Protein AF-A0A2V8Q9Z8-F1 (afdb_monomer)

Solvent-accessible surface area (backbone atoms only — not comparable to full-atom values): 5816 Å² total; per-residue (Å²): 141,83,81,91,76,87,79,74,73,60,59,62,56,49,51,51,53,50,48,50,51,52,50,53,52,52,53,71,74,56,66,76,80,78,70,70,83,70,77,79,72,77,85,55,93,88,58,81,77,80,77,53,74,46,69,45,98,86,69,48,78,49,44,56,69,79,43,64,95,74,60,93,84,86,88,83,90,76,93,74,84,134

Radius of gyration: 31.47 Å; Cα contacts (8 Å, |Δi|>4): 20; chains: 1; bounding box: 70×30×82 Å

Sequence (82 aa):
MLSLLPKVIKGERMARILCLILLVFAVLNNAPDLQAQTSTKPLAVGEVAPDFTLVEQNGKKVSLSDSKGKSPVVLVFYRGYW

Nearest PDB structures (foldseek):
  4gcv-assembly3_E  TM=2.851E-01  e=2.336E+00  Pseudomonas aeruginosa PAO1
  4gcv-assembly1_A  TM=2.773E-01  e=4.911E+00  Pseudomonas aeruginosa PAO1
  6zjy-assembly1_5  TM=2.831E-01  e=4.291E+00  Thermus thermophilus
  8ic5-assembly1_AI  TM=3.073E-01  e=7.366E+00  Mus musculus

Secondary structure (DSSP, 8-state):
-------SHHHHHHHHHHHHHHHHHHHHH-----------PPPPTTSPPPP-EEE-TTS-EEEGGGGTTTS-----------

Mean predicted aligned error: 15.6 Å

Foldseek 3Di:
DDDDDPPPPPVVVVVVVVVVVVVVVVCVVPDPPPPDPPPCDDDDPPDDDDKDWDQDPVRDIDIPVVCPPPDDDDDDDDPDDD

Structure (mmCIF, N/CA/C/O backbone):
data_AF-A0A2V8Q9Z8-F1
#
_entry.id   AF-A0A2V8Q9Z8-F1
#
loop_
_atom_site.group_PDB
_atom_site.id
_atom_site.type_symbol
_atom_site.label_atom_id
_atom_site.label_alt_id
_atom_site.label_comp_id
_atom_site.label_asym_id
_atom_site.label_entity_id
_atom_site.label_seq_id
_atom_site.pdbx_PDB_ins_code
_atom_site.Cartn_x
_atom_site.Cartn_y
_atom_site.Cartn_z
_atom_site.occupancy
_atom_site.B_iso_or_equiv
_atom_site.auth_seq_id
_atom_site.auth_comp_id
_atom_site.auth_asym_id
_atom_site.auth_atom_id
_atom_site.pdbx_PDB_model_num
ATOM 1 N N . MET A 1 1 ? 57.277 -8.252 -67.111 1.00 47.88 1 MET A N 1
ATOM 2 C CA . MET A 1 1 ? 57.372 -7.056 -66.242 1.00 47.88 1 MET A CA 1
ATOM 3 C C . MET A 1 1 ? 56.197 -6.169 -66.647 1.00 47.88 1 MET A C 1
ATOM 5 O O . MET A 1 1 ? 56.236 -5.644 -67.740 1.00 47.88 1 MET A O 1
ATOM 9 N N . LEU A 1 2 ? 55.030 -6.179 -66.001 1.00 39.28 2 LEU A N 1
ATOM 10 C CA . LEU A 1 2 ? 54.766 -5.771 -64.622 1.00 39.28 2 LEU A CA 1
ATOM 11 C C . LEU A 1 2 ? 53.417 -6.353 -64.130 1.00 39.28 2 LEU A C 1
ATOM 13 O O . LEU A 1 2 ? 52.540 -6.694 -64.916 1.00 39.28 2 LEU A O 1
ATOM 17 N N . SER A 1 3 ? 53.319 -6.493 -62.816 1.00 44.59 3 SER A N 1
ATOM 18 C CA . SER A 1 3 ? 52.399 -7.282 -61.993 1.00 44.59 3 SER A CA 1
ATOM 19 C C . SER A 1 3 ? 50.910 -6.906 -61.987 1.00 44.59 3 SER A C 1
ATOM 21 O O . SER A 1 3 ? 50.539 -5.741 -61.865 1.00 44.59 3 SER A O 1
ATOM 23 N N . LEU A 1 4 ? 50.098 -7.966 -61.934 1.00 53.53 4 LEU A N 1
ATOM 24 C CA . LEU A 1 4 ? 48.783 -8.103 -61.298 1.00 53.53 4 LEU A CA 1
ATOM 25 C C . LEU A 1 4 ? 48.541 -7.150 -60.107 1.00 53.53 4 LEU A C 1
ATOM 27 O O . LEU A 1 4 ? 49.287 -7.173 -59.130 1.00 53.53 4 LEU A O 1
ATOM 31 N N . LEU A 1 5 ? 47.421 -6.422 -60.123 1.00 43.44 5 LEU A N 1
ATOM 32 C CA . LEU A 1 5 ? 46.822 -5.826 -58.923 1.00 43.44 5 LEU A CA 1
ATOM 33 C C . LEU A 1 5 ? 45.306 -6.095 -58.891 1.00 43.44 5 LEU A C 1
ATOM 35 O O . LEU A 1 5 ? 44.544 -5.366 -59.524 1.00 43.44 5 LEU A O 1
ATOM 39 N N . PRO A 1 6 ? 44.822 -7.085 -58.117 1.00 49.00 6 PRO A N 1
ATO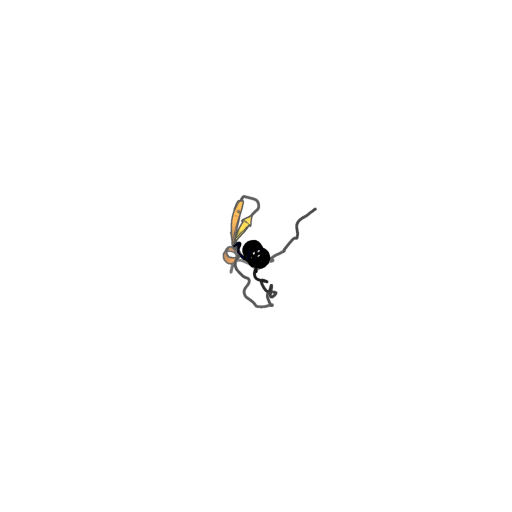M 40 C CA . PRO A 1 6 ? 43.409 -7.192 -57.784 1.00 49.00 6 PRO A CA 1
ATOM 41 C C . PRO A 1 6 ? 43.110 -6.264 -56.599 1.00 49.00 6 PRO A C 1
ATOM 43 O O . PRO A 1 6 ? 43.251 -6.643 -55.437 1.00 49.00 6 PRO A O 1
ATOM 46 N N . LYS A 1 7 ? 42.696 -5.019 -56.865 1.00 57.16 7 LYS A N 1
ATOM 47 C CA . LYS A 1 7 ? 42.325 -4.057 -55.804 1.00 57.16 7 LYS A CA 1
ATOM 48 C C . LYS A 1 7 ? 40.836 -4.079 -55.421 1.00 57.16 7 LYS A C 1
ATOM 50 O O . LYS A 1 7 ? 40.406 -3.266 -54.613 1.00 57.16 7 LYS A O 1
ATOM 55 N N . VAL A 1 8 ? 40.064 -5.044 -55.929 1.00 54.09 8 VAL A N 1
ATOM 56 C CA . VAL A 1 8 ? 38.596 -5.123 -55.746 1.00 54.09 8 VAL A CA 1
ATOM 57 C C . VAL A 1 8 ? 38.161 -6.095 -54.630 1.00 54.09 8 VAL A C 1
ATOM 59 O O . VAL A 1 8 ? 37.003 -6.124 -54.248 1.00 54.09 8 VAL A O 1
ATOM 62 N N . ILE A 1 9 ? 39.076 -6.849 -54.009 1.00 54.50 9 ILE A N 1
ATOM 63 C CA . ILE A 1 9 ? 38.708 -7.888 -53.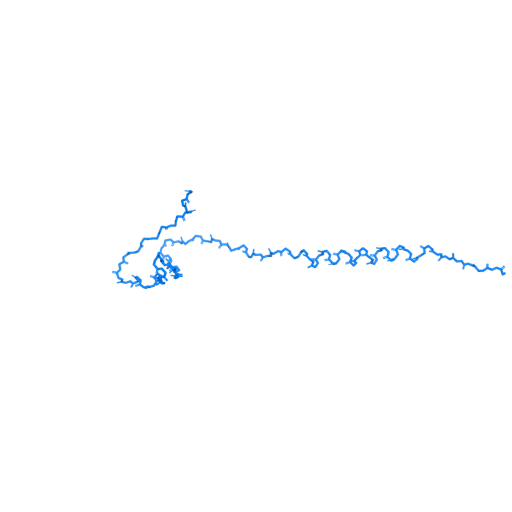015 1.00 54.50 9 ILE A CA 1
ATOM 64 C C . ILE A 1 9 ? 38.626 -7.333 -51.572 1.00 54.50 9 ILE A C 1
ATOM 66 O O . ILE A 1 9 ? 38.013 -7.938 -50.690 1.00 54.50 9 ILE A O 1
ATOM 70 N N . LYS A 1 10 ? 39.228 -6.162 -51.297 1.00 58.72 10 LYS A N 1
ATOM 71 C CA . LYS A 1 10 ? 39.344 -5.611 -49.931 1.00 58.72 10 LYS A CA 1
ATOM 72 C C . LYS A 1 10 ? 38.171 -4.702 -49.529 1.00 58.72 10 LYS A C 1
ATOM 74 O O . LYS A 1 10 ? 37.817 -4.689 -48.359 1.00 58.72 10 LYS A O 1
ATOM 79 N N . GLY A 1 11 ? 37.533 -3.999 -50.470 1.00 60.19 11 GLY A N 1
ATOM 80 C CA . GLY A 1 11 ? 36.472 -3.019 -50.179 1.00 60.19 11 GLY A CA 1
ATOM 81 C C . GLY A 1 11 ? 35.168 -3.631 -49.653 1.00 60.19 11 GLY A C 1
ATOM 82 O O . GLY A 1 11 ? 34.628 -3.160 -48.657 1.00 60.19 11 GLY A O 1
ATOM 83 N N . GLU A 1 12 ? 34.704 -4.733 -50.249 1.00 70.38 12 GLU A N 1
ATOM 84 C CA . GLU A 1 12 ? 33.441 -5.373 -49.844 1.00 70.38 12 GLU A CA 1
ATOM 85 C C . GLU A 1 12 ? 33.522 -6.038 -48.468 1.00 70.38 12 GLU A C 1
ATOM 87 O O . GLU A 1 12 ? 32.578 -5.987 -47.680 1.00 70.38 12 GLU A O 1
ATOM 92 N N . ARG A 1 13 ? 34.674 -6.640 -48.147 1.00 72.88 13 ARG A N 1
ATOM 93 C CA . ARG A 1 13 ? 34.919 -7.249 -46.832 1.00 72.88 13 ARG A CA 1
ATOM 94 C C . ARG A 1 13 ? 34.920 -6.191 -45.733 1.00 72.88 13 ARG A C 1
ATOM 96 O O . ARG A 1 13 ? 34.330 -6.410 -44.683 1.00 72.88 13 ARG A O 1
ATOM 103 N N . MET A 1 14 ? 35.520 -5.033 -46.002 1.00 71.94 14 MET A N 1
ATOM 104 C CA . MET A 1 14 ? 35.561 -3.914 -45.059 1.00 71.94 14 MET A CA 1
ATOM 105 C C . MET A 1 14 ? 34.182 -3.271 -44.887 1.00 71.94 14 MET A C 1
ATOM 107 O O . MET A 1 14 ? 33.805 -2.967 -43.762 1.00 71.94 14 MET A O 1
ATOM 111 N N . ALA A 1 15 ? 33.392 -3.153 -45.959 1.00 78.19 15 ALA A N 1
ATOM 112 C CA . ALA A 1 15 ? 32.011 -2.678 -45.879 1.00 78.19 15 ALA A CA 1
ATOM 113 C C . ALA A 1 15 ? 31.118 -3.614 -45.045 1.00 78.19 15 ALA A C 1
ATOM 115 O O . ALA A 1 15 ? 30.315 -3.143 -44.244 1.00 78.19 15 ALA A O 1
ATOM 116 N N . ARG A 1 16 ? 31.296 -4.9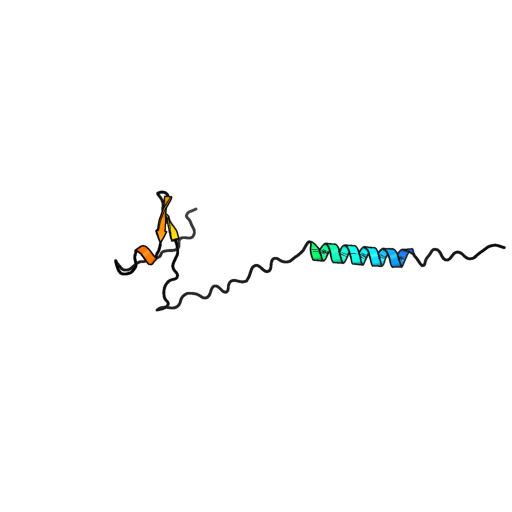37 -45.170 1.00 80.94 16 ARG A N 1
ATOM 117 C CA . ARG A 1 16 ? 30.577 -5.934 -44.357 1.00 80.94 16 ARG A CA 1
ATOM 118 C C . ARG A 1 16 ? 30.996 -5.896 -42.892 1.00 80.94 16 ARG A C 1
ATOM 120 O O . ARG A 1 16 ? 30.131 -5.919 -42.028 1.00 80.94 16 ARG A O 1
ATOM 127 N N . ILE A 1 17 ? 32.296 -5.796 -42.610 1.00 88.31 17 ILE A N 1
ATOM 128 C CA . ILE A 1 17 ? 32.807 -5.672 -41.236 1.00 88.31 17 ILE A CA 1
ATOM 129 C C . ILE A 1 17 ? 32.293 -4.377 -40.598 1.00 88.31 17 ILE A C 1
ATOM 131 O O . ILE A 1 17 ? 31.815 -4.405 -39.470 1.00 88.31 17 ILE A O 1
ATOM 135 N N . LEU A 1 18 ? 32.310 -3.264 -41.335 1.00 88.81 18 LEU A N 1
ATOM 136 C CA . LEU A 1 18 ? 31.771 -1.988 -40.872 1.00 88.81 18 LEU A CA 1
ATOM 137 C C . LEU A 1 18 ? 30.259 -2.068 -40.623 1.00 88.81 18 LEU A C 1
ATOM 139 O O . LEU A 1 18 ? 29.798 -1.616 -39.582 1.00 88.81 18 LEU A O 1
ATOM 143 N N . CYS A 1 19 ? 29.494 -2.696 -41.523 1.00 86.81 19 CYS A N 1
ATOM 144 C CA . CYS A 1 19 ? 28.064 -2.930 -41.312 1.00 86.81 19 CYS A CA 1
ATOM 145 C C . CYS A 1 19 ? 27.800 -3.797 -40.080 1.00 86.81 19 CYS A C 1
ATOM 147 O O . CYS A 1 19 ? 26.907 -3.478 -39.307 1.00 86.81 19 CYS A O 1
ATOM 149 N N . LEU A 1 20 ? 28.577 -4.861 -39.859 1.00 90.50 20 LEU A N 1
ATOM 150 C CA . LEU A 1 20 ? 28.431 -5.710 -38.675 1.00 90.50 20 LEU A CA 1
ATOM 151 C C . LEU A 1 20 ? 28.751 -4.941 -37.388 1.00 90.50 20 LEU A C 1
ATOM 153 O O . LEU A 1 20 ? 28.010 -5.059 -36.420 1.00 90.50 20 LEU A O 1
ATOM 157 N N . ILE A 1 21 ? 29.794 -4.107 -37.387 1.00 91.44 21 ILE A N 1
ATOM 158 C CA . ILE A 1 21 ? 30.136 -3.251 -36.242 1.00 91.44 21 ILE A CA 1
ATOM 159 C C . ILE A 1 21 ? 29.018 -2.238 -35.969 1.00 91.44 21 ILE A C 1
ATOM 161 O O . ILE A 1 21 ? 28.615 -2.074 -34.820 1.00 91.44 21 ILE A O 1
ATOM 165 N N . LEU A 1 22 ? 28.479 -1.596 -37.009 1.00 89.00 22 LEU A N 1
ATOM 166 C CA . LEU A 1 22 ? 27.373 -0.644 -36.878 1.00 89.00 22 LEU A CA 1
ATOM 167 C C . LEU A 1 22 ? 26.083 -1.318 -36.399 1.00 89.00 22 LEU A C 1
ATOM 169 O O . LEU A 1 22 ? 25.388 -0.759 -35.555 1.00 89.00 22 LEU A O 1
ATOM 173 N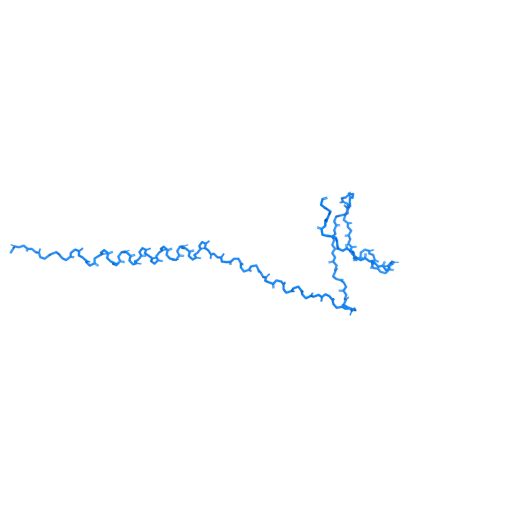 N . LEU A 1 23 ? 25.784 -2.527 -36.879 1.00 87.12 23 LEU A N 1
ATOM 174 C CA . LEU A 1 23 ? 24.632 -3.306 -36.424 1.00 87.12 23 LEU A CA 1
ATOM 175 C C . LEU A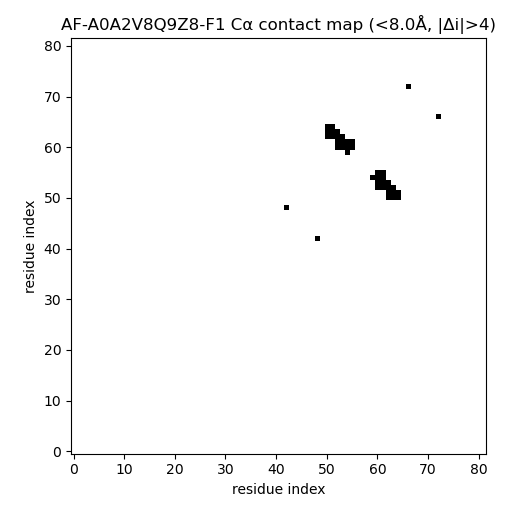 1 23 ? 24.778 -3.713 -34.955 1.00 87.12 23 LEU A C 1
ATOM 177 O O . LEU A 1 23 ? 23.841 -3.537 -34.183 1.00 87.12 23 LEU A O 1
ATOM 181 N N . VAL A 1 24 ? 25.953 -4.190 -34.540 1.00 89.19 24 VAL A N 1
ATOM 182 C CA . VAL A 1 24 ? 26.223 -4.532 -33.134 1.00 89.19 24 VAL A CA 1
ATOM 183 C C . VAL A 1 24 ? 26.122 -3.290 -32.246 1.00 89.19 24 VAL A C 1
ATOM 185 O O . VAL A 1 24 ? 25.473 -3.335 -31.205 1.00 89.19 24 VAL A O 1
ATOM 188 N N . PHE A 1 25 ? 26.694 -2.160 -32.668 1.00 87.12 25 PHE A N 1
ATOM 189 C CA . PHE A 1 25 ? 26.608 -0.900 -31.928 1.00 87.12 25 PHE A CA 1
ATOM 190 C C . PHE A 1 25 ? 25.161 -0.401 -31.803 1.00 87.12 25 PHE A C 1
ATOM 192 O O . PHE A 1 25 ? 24.751 0.044 -30.733 1.00 87.12 25 PHE A O 1
ATOM 199 N N . ALA A 1 26 ? 24.356 -0.514 -32.862 1.00 84.50 26 ALA A N 1
ATOM 200 C CA . ALA A 1 26 ? 22.939 -0.165 -32.817 1.00 84.50 26 ALA A CA 1
ATOM 201 C C . ALA A 1 26 ? 22.156 -1.041 -31.823 1.00 84.50 26 ALA A C 1
ATOM 203 O O . ALA A 1 26 ? 21.346 -0.509 -31.065 1.00 84.50 26 ALA A O 1
ATOM 204 N N . VAL A 1 27 ? 22.426 -2.350 -31.775 1.00 80.06 27 VAL A N 1
ATOM 205 C CA . VAL A 1 27 ? 21.780 -3.284 -30.831 1.00 80.06 27 VAL A CA 1
ATOM 206 C C . VAL A 1 27 ? 22.176 -2.991 -29.380 1.00 80.06 27 VAL A C 1
ATOM 208 O O . VAL A 1 27 ? 21.321 -3.026 -28.502 1.00 80.06 27 VAL A O 1
ATOM 211 N N . LEU A 1 28 ? 23.439 -2.640 -29.116 1.00 76.38 28 LEU A N 1
ATOM 212 C CA . LEU A 1 28 ? 23.914 -2.320 -27.762 1.00 76.38 28 LEU A CA 1
ATOM 213 C C . LEU A 1 28 ? 23.326 -1.014 -27.201 1.00 76.38 28 LEU A C 1
ATOM 215 O O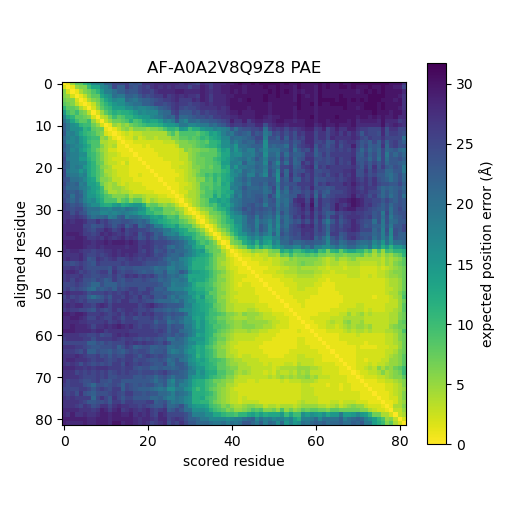 . LEU A 1 28 ? 23.131 -0.910 -25.995 1.00 76.38 28 LEU A O 1
ATOM 219 N N . ASN A 1 29 ? 23.032 -0.031 -28.058 1.00 77.38 29 ASN A N 1
ATOM 220 C CA . ASN A 1 29 ? 22.436 1.243 -27.633 1.00 77.38 29 ASN A CA 1
ATOM 221 C C . ASN A 1 29 ? 20.904 1.204 -27.530 1.00 77.38 29 ASN A C 1
ATOM 223 O O . ASN A 1 29 ? 20.316 2.074 -26.895 1.00 77.38 29 ASN A O 1
ATOM 227 N N . ASN A 1 30 ? 20.253 0.215 -28.146 1.00 69.25 30 ASN A N 1
ATOM 228 C CA . ASN A 1 30 ? 18.804 0.028 -28.095 1.00 69.25 30 ASN A CA 1
ATOM 229 C C . ASN A 1 30 ? 18.466 -1.200 -27.247 1.00 69.25 30 ASN A C 1
ATOM 231 O O . ASN A 1 30 ? 17.832 -2.130 -27.741 1.00 69.25 30 ASN A O 1
ATOM 235 N N . ALA A 1 31 ? 18.890 -1.230 -25.982 1.00 65.50 31 ALA A N 1
ATOM 236 C CA . ALA A 1 31 ? 18.322 -2.195 -25.050 1.00 65.50 31 ALA A CA 1
ATOM 237 C C . ALA A 1 31 ? 16.841 -1.819 -24.854 1.00 65.50 31 ALA A C 1
ATOM 239 O O . ALA A 1 31 ? 16.577 -0.744 -24.306 1.00 65.50 31 ALA A O 1
ATOM 240 N N . PRO A 1 32 ? 15.865 -2.624 -25.324 1.00 64.31 32 PRO A N 1
ATOM 241 C CA . PRO A 1 32 ? 14.490 -2.402 -24.924 1.00 64.31 32 PRO A CA 1
ATOM 242 C C . PRO A 1 32 ? 14.464 -2.532 -23.405 1.00 64.31 32 PRO A C 1
ATOM 244 O O . PRO A 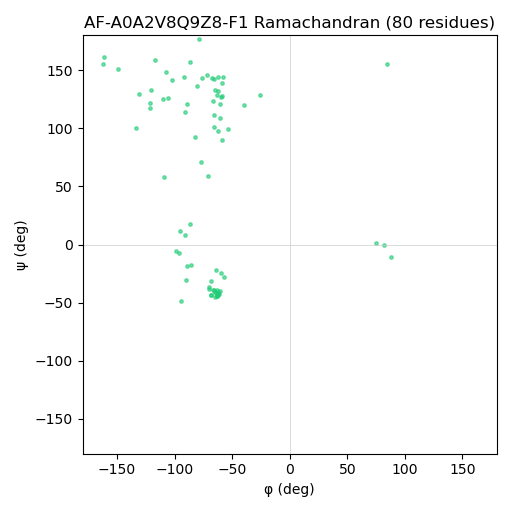1 32 ? 14.969 -3.510 -22.853 1.00 64.31 32 PRO A O 1
ATOM 247 N N . ASP A 1 33 ? 13.935 -1.522 -22.729 1.00 61.94 33 ASP A N 1
ATOM 248 C CA . ASP A 1 33 ? 13.724 -1.604 -21.297 1.00 61.94 33 ASP A CA 1
ATOM 249 C C . ASP A 1 33 ? 12.666 -2.694 -21.083 1.00 61.94 33 ASP A C 1
ATOM 251 O O . ASP A 1 33 ? 11.478 -2.487 -21.346 1.00 61.94 33 ASP A O 1
ATOM 255 N N . LEU A 1 34 ? 13.092 -3.899 -20.686 1.00 60.22 34 LEU A N 1
ATOM 256 C CA . LEU A 1 34 ? 12.198 -4.921 -20.147 1.00 60.22 34 LEU A CA 1
ATOM 257 C C . LEU A 1 34 ? 11.753 -4.440 -18.760 1.00 60.22 34 LEU A C 1
ATOM 259 O O . LEU A 1 34 ? 11.997 -5.109 -17.755 1.00 60.22 34 LEU A O 1
ATOM 263 N N . GLN A 1 35 ? 11.118 -3.267 -18.679 1.00 56.50 35 GLN A N 1
ATOM 264 C CA . GLN A 1 35 ? 10.372 -2.908 -17.489 1.00 56.50 35 GLN A CA 1
ATOM 265 C C . GLN A 1 35 ? 9.308 -3.976 -17.365 1.00 56.50 35 GLN A C 1
ATOM 267 O O . GLN A 1 35 ? 8.421 -4.101 -18.214 1.00 56.50 35 GLN A O 1
ATOM 272 N N . ALA A 1 36 ? 9.512 -4.818 -16.355 1.00 56.09 36 ALA A N 1
ATOM 273 C CA . ALA A 1 36 ? 8.656 -5.921 -16.010 1.00 56.09 36 ALA A CA 1
ATOM 274 C C . ALA A 1 36 ? 7.213 -5.460 -16.178 1.00 56.09 36 ALA A C 1
ATOM 276 O O . ALA A 1 36 ? 6.789 -4.498 -15.537 1.00 56.09 36 ALA A O 1
ATOM 277 N N . GLN A 1 37 ? 6.475 -6.137 -17.055 1.00 53.94 37 GLN A N 1
ATOM 278 C CA . GLN A 1 37 ? 5.027 -6.105 -17.005 1.00 53.94 37 GLN A CA 1
ATOM 279 C C . GLN A 1 37 ? 4.671 -6.633 -15.618 1.00 53.94 37 GLN A C 1
ATOM 281 O O . GLN A 1 37 ? 4.578 -7.840 -15.394 1.00 53.94 37 GLN A O 1
ATOM 286 N N . THR A 1 38 ? 4.580 -5.730 -14.645 1.00 58.31 38 THR A N 1
ATOM 287 C CA . THR A 1 38 ? 4.024 -6.010 -13.339 1.00 58.31 38 THR A CA 1
ATOM 288 C C . THR A 1 38 ? 2.590 -6.374 -13.633 1.00 58.31 38 THR A C 1
ATOM 290 O O . THR A 1 38 ? 1.750 -5.522 -13.905 1.00 58.31 38 THR A O 1
ATOM 293 N N . SER A 1 39 ? 2.340 -7.679 -13.689 1.00 57.69 39 SER A N 1
ATOM 294 C CA . SER A 1 39 ? 0.999 -8.226 -13.712 1.00 57.69 39 SER A CA 1
ATOM 295 C C . SER A 1 39 ? 0.284 -7.639 -12.501 1.00 57.69 39 SER A C 1
ATOM 297 O O . SER A 1 39 ? 0.524 -8.040 -11.362 1.00 57.69 39 SER A O 1
ATOM 299 N N . THR A 1 40 ? -0.521 -6.605 -12.729 1.00 66.44 40 THR A N 1
ATOM 300 C CA . THR A 1 40 ? -1.326 -5.949 -11.707 1.00 66.44 40 THR A CA 1
ATOM 301 C C . THR A 1 40 ? -2.519 -6.846 -11.442 1.00 66.44 40 THR A C 1
ATOM 303 O O . THR A 1 40 ? -3.646 -6.561 -11.840 1.00 66.44 40 THR A O 1
ATOM 306 N N . LYS A 1 41 ? -2.267 -7.989 -10.795 1.00 81.81 41 LYS A N 1
ATOM 307 C CA . LYS A 1 41 ? -3.343 -8.829 -10.284 1.00 81.81 41 LYS A CA 1
ATOM 308 C C . LYS A 1 41 ? -4.134 -7.983 -9.275 1.00 81.81 41 LYS A C 1
ATOM 310 O O . LYS A 1 41 ? -3.542 -7.517 -8.300 1.00 81.81 41 LYS A O 1
ATOM 315 N N . PRO A 1 42 ? -5.444 -7.772 -9.484 1.00 83.88 42 PRO A N 1
ATOM 316 C CA . PRO A 1 42 ? -6.274 -7.094 -8.500 1.00 83.88 42 PRO A CA 1
ATOM 317 C C . PRO A 1 42 ? -6.309 -7.892 -7.195 1.00 83.88 42 PRO A C 1
ATOM 319 O O . PRO A 1 42 ? -6.329 -9.126 -7.227 1.00 83.88 42 PRO A O 1
ATOM 322 N N . LEU A 1 43 ? -6.350 -7.189 -6.063 1.00 88.56 43 LEU A N 1
ATOM 323 C CA . LEU A 1 43 ? -6.558 -7.823 -4.763 1.00 88.56 43 LEU A CA 1
ATOM 324 C C . LEU A 1 43 ? -7.955 -8.451 -4.716 1.00 88.56 43 LEU A C 1
ATOM 326 O O . LEU A 1 43 ? -8.942 -7.815 -5.099 1.00 88.56 43 LEU A O 1
ATOM 330 N N . ALA A 1 44 ? -8.039 -9.691 -4.248 1.00 92.56 44 ALA A N 1
ATOM 331 C CA . ALA A 1 44 ? -9.311 -10.377 -4.045 1.00 92.56 44 ALA A CA 1
ATOM 332 C C . ALA A 1 44 ? -9.907 -10.058 -2.664 1.00 92.56 44 ALA A C 1
ATOM 334 O O . ALA A 1 44 ? -9.206 -9.704 -1.716 1.00 92.56 44 ALA A O 1
ATOM 335 N N . VAL A 1 45 ? -11.226 -10.214 -2.523 1.00 94.50 45 VAL A N 1
ATOM 336 C CA . VAL A 1 45 ? -11.897 -10.060 -1.222 1.00 94.50 45 VAL A CA 1
ATOM 337 C C . VAL A 1 45 ? -11.363 -11.106 -0.241 1.00 94.50 45 VAL A C 1
ATOM 339 O O . VAL A 1 45 ? -11.283 -12.287 -0.568 1.00 94.50 45 VAL A O 1
ATOM 342 N N . GLY A 1 46 ? -11.014 -10.663 0.969 1.00 94.75 46 GLY A N 1
ATOM 343 C CA . GLY A 1 46 ? -10.424 -11.511 2.008 1.00 94.75 46 GLY A CA 1
ATOM 344 C C . GLY A 1 46 ? -8.898 -11.615 1.944 1.00 94.75 46 GLY A C 1
ATOM 345 O O . GLY A 1 46 ? -8.298 -12.083 2.911 1.00 94.75 46 GLY A O 1
ATOM 346 N N . GLU A 1 47 ? -8.253 -11.141 0.871 1.00 94.81 47 GLU A N 1
ATOM 347 C CA . GLU A 1 47 ? -6.797 -10.986 0.864 1.00 94.81 47 GLU A CA 1
ATOM 348 C C . GLU A 1 47 ? -6.379 -9.883 1.846 1.00 94.81 47 GLU A C 1
ATOM 350 O O . GLU A 1 47 ? -7.053 -8.865 2.026 1.00 94.81 47 GLU A O 1
ATOM 355 N N . VAL A 1 48 ? -5.242 -10.098 2.508 1.00 92.56 48 VAL A N 1
ATOM 356 C CA . VAL A 1 48 ? -4.661 -9.099 3.404 1.00 92.56 48 VAL A CA 1
ATOM 357 C C . VAL A 1 48 ? -4.207 -7.908 2.566 1.00 92.56 48 VAL A C 1
ATOM 359 O O . VAL A 1 48 ? -3.399 -8.066 1.651 1.00 92.56 48 VAL A O 1
ATOM 362 N N . ALA A 1 49 ? -4.707 -6.715 2.894 1.00 93.62 49 ALA A N 1
ATOM 363 C CA . ALA A 1 49 ? -4.276 -5.485 2.242 1.00 93.62 49 ALA A CA 1
ATOM 364 C C . ALA A 1 49 ? -2.753 -5.292 2.419 1.00 93.62 49 ALA A C 1
ATOM 366 O O . ALA A 1 49 ? -2.274 -5.359 3.559 1.00 93.62 49 ALA A O 1
ATOM 367 N N . PRO A 1 50 ? -1.991 -5.058 1.333 1.00 93.75 50 PRO A N 1
ATOM 368 C CA . PRO A 1 50 ? -0.567 -4.759 1.420 1.00 93.75 50 PRO A CA 1
ATOM 369 C C . PRO A 1 50 ? -0.318 -3.516 2.270 1.00 93.75 50 PRO A C 1
ATOM 371 O O . PRO A 1 50 ? -1.048 -2.529 2.161 1.00 93.75 50 PRO A O 1
ATOM 374 N N . ASP A 1 51 ? 0.723 -3.560 3.098 1.00 96.75 51 ASP A N 1
ATOM 375 C CA . ASP A 1 51 ? 1.122 -2.384 3.863 1.00 96.75 51 ASP A CA 1
ATOM 376 C C . ASP A 1 51 ? 1.766 -1.346 2.938 1.00 96.75 51 ASP A C 1
ATOM 378 O O . ASP A 1 51 ? 2.447 -1.677 1.964 1.00 96.75 51 ASP A O 1
ATOM 382 N N . PHE A 1 52 ? 1.543 -0.079 3.254 1.00 95.75 52 PHE A N 1
ATOM 383 C CA . PHE A 1 52 ? 2.151 1.044 2.562 1.00 95.75 52 PHE A CA 1
ATOM 384 C C . PHE A 1 52 ? 2.339 2.192 3.539 1.00 95.75 52 PHE A C 1
ATOM 386 O O . PHE A 1 52 ? 1.552 2.361 4.470 1.00 95.75 52 PHE A O 1
ATOM 393 N N . THR A 1 53 ? 3.351 3.014 3.278 1.00 97.44 53 THR A N 1
ATOM 394 C CA . THR A 1 53 ? 3.609 4.241 4.027 1.00 97.44 53 THR A CA 1
ATOM 395 C C . THR A 1 53 ? 3.575 5.417 3.067 1.00 97.44 53 THR A C 1
ATOM 397 O O . THR A 1 53 ? 4.346 5.465 2.109 1.00 97.44 53 THR A O 1
ATOM 400 N N . LEU A 1 54 ? 2.694 6.375 3.334 1.00 95.75 54 LEU A N 1
ATOM 401 C CA . LEU A 1 54 ? 2.568 7.608 2.562 1.00 95.75 54 LEU A CA 1
ATOM 402 C C . LEU A 1 54 ? 2.896 8.815 3.431 1.00 95.75 54 LEU A C 1
ATOM 404 O O . LEU A 1 54 ? 2.845 8.761 4.660 1.00 95.75 54 LEU A O 1
ATOM 408 N N . VAL A 1 55 ? 3.243 9.909 2.768 1.00 96.25 55 VAL A N 1
ATOM 409 C CA . VAL A 1 55 ? 3.360 11.219 3.400 1.00 96.25 55 VAL A CA 1
ATOM 410 C C . VAL A 1 55 ? 1.990 11.885 3.322 1.00 96.25 55 VAL A C 1
ATOM 412 O O . VAL A 1 55 ? 1.439 12.036 2.234 1.00 96.25 55 VAL A O 1
ATOM 415 N N . GLU A 1 56 ? 1.423 12.233 4.472 1.00 93.31 56 GLU A N 1
ATOM 416 C CA . GLU A 1 56 ? 0.169 12.984 4.553 1.00 93.31 56 GLU A CA 1
ATOM 417 C C . GLU A 1 56 ? 0.386 14.486 4.302 1.00 93.31 56 GLU A C 1
ATOM 419 O O . GLU A 1 56 ? 1.516 14.956 4.154 1.00 93.31 56 GLU A O 1
ATOM 424 N N . GLN A 1 57 ? -0.696 15.265 4.290 1.00 91.38 57 GLN A N 1
ATOM 425 C CA . GLN A 1 57 ? -0.686 16.678 3.898 1.00 91.38 57 GLN A CA 1
ATOM 426 C C . GLN A 1 57 ? 0.221 17.577 4.752 1.00 91.38 57 GLN A C 1
ATOM 428 O O . GLN A 1 57 ? 0.689 18.596 4.255 1.00 91.38 57 GLN A O 1
ATOM 433 N N . ASN A 1 58 ? 0.515 17.207 6.004 1.00 96.62 58 ASN A N 1
ATOM 434 C CA . ASN A 1 58 ? 1.427 17.975 6.863 1.00 96.62 58 ASN A CA 1
ATOM 435 C C . ASN A 1 58 ? 2.876 17.452 6.828 1.00 96.62 58 ASN A C 1
ATOM 437 O O . ASN A 1 58 ? 3.683 17.808 7.684 1.00 96.62 58 ASN A O 1
ATOM 441 N N . GLY A 1 59 ? 3.219 16.566 5.888 1.00 96.19 59 GLY A N 1
ATOM 442 C CA . GLY A 1 59 ? 4.566 15.998 5.765 1.00 96.19 59 GLY A CA 1
ATOM 443 C C . GLY A 1 59 ? 4.855 14.826 6.709 1.00 96.19 59 GLY A C 1
ATOM 444 O O . GLY A 1 59 ? 5.943 14.247 6.665 1.00 96.19 59 GLY A O 1
ATOM 445 N N . LYS A 1 60 ? 3.897 14.434 7.556 1.00 97.50 60 LYS A N 1
ATOM 446 C CA . LYS A 1 60 ? 4.043 13.279 8.445 1.00 97.50 60 LYS A CA 1
ATOM 447 C C . LYS A 1 60 ? 3.870 11.971 7.668 1.00 97.50 60 LYS A C 1
ATOM 449 O O . LYS A 1 60 ? 3.037 11.868 6.775 1.00 97.50 60 LYS A O 1
ATOM 454 N N . LYS A 1 61 ? 4.638 10.943 8.038 1.00 97.81 61 LYS A N 1
ATOM 455 C CA . LYS A 1 61 ? 4.463 9.585 7.508 1.00 97.81 61 LYS A CA 1
ATOM 456 C C . LYS A 1 61 ? 3.317 8.862 8.216 1.00 97.81 61 LYS A C 1
ATOM 458 O O . LYS A 1 61 ? 3.228 8.908 9.443 1.00 97.81 61 LYS A O 1
ATOM 463 N N . VAL A 1 62 ? 2.489 8.172 7.441 1.00 96.06 62 VAL A N 1
ATOM 464 C CA . VAL A 1 62 ? 1.378 7.341 7.916 1.00 96.06 62 VAL A CA 1
ATOM 465 C C . VAL A 1 62 ? 1.462 5.986 7.230 1.00 96.06 62 VAL A C 1
ATOM 467 O O . VAL A 1 62 ? 1.563 5.942 6.002 1.00 96.06 62 VAL A O 1
ATOM 470 N N . SER A 1 63 ? 1.412 4.901 8.005 1.00 97.38 63 SER A N 1
ATOM 471 C CA . SER A 1 63 ? 1.381 3.534 7.474 1.00 97.38 63 SER A CA 1
ATOM 472 C C . SER A 1 63 ? 0.002 2.900 7.645 1.00 97.38 63 SER A C 1
ATOM 474 O O . SER A 1 63 ? -0.696 3.175 8.624 1.00 97.38 63 SER A O 1
ATOM 476 N N . LEU A 1 64 ? -0.403 2.017 6.728 1.00 96.81 64 LEU A N 1
ATOM 477 C CA . LEU A 1 64 ? -1.670 1.284 6.867 1.00 96.81 64 LEU A CA 1
ATOM 478 C C . LEU A 1 64 ? -1.674 0.431 8.146 1.00 96.81 64 LEU A C 1
ATOM 480 O O . LEU A 1 64 ? -2.674 0.389 8.872 1.00 96.81 64 LEU A O 1
ATOM 484 N N . SER A 1 65 ? -0.542 -0.199 8.461 1.00 96.75 65 SER A N 1
ATOM 485 C CA . SER A 1 65 ? -0.341 -0.990 9.679 1.00 96.75 65 SER A CA 1
ATOM 486 C C . SER A 1 65 ? -0.586 -0.216 10.980 1.00 96.75 65 SER A C 1
ATOM 488 O O . SER A 1 65 ? -1.059 -0.818 11.946 1.00 96.75 65 SER A O 1
ATOM 490 N N . ASP A 1 66 ? -0.401 1.109 10.999 1.00 95.62 66 ASP A N 1
ATOM 491 C CA . ASP A 1 66 ? -0.669 1.948 12.178 1.00 95.62 66 ASP A CA 1
ATOM 492 C C . ASP A 1 66 ? -2.153 1.950 12.582 1.00 95.62 66 ASP A C 1
ATOM 494 O O . ASP A 1 66 ? -2.479 2.251 13.733 1.00 95.62 66 ASP A O 1
ATOM 498 N N . SER A 1 67 ? -3.062 1.614 11.661 1.00 94.56 67 SER A N 1
ATOM 499 C CA . SER A 1 67 ? -4.517 1.579 11.890 1.00 94.56 67 SER A CA 1
ATOM 500 C C . SER A 1 67 ? -5.047 0.182 12.238 1.00 94.56 67 SER A C 1
ATOM 502 O O . SER A 1 67 ? -6.218 0.025 12.599 1.00 94.56 67 SER A O 1
ATOM 504 N N . LYS A 1 68 ? -4.201 -0.852 12.157 1.00 93.00 68 LYS A N 1
ATOM 505 C CA . LYS A 1 68 ? -4.609 -2.246 12.362 1.00 93.00 68 LYS A CA 1
ATOM 506 C C . LYS A 1 68 ? -5.121 -2.464 13.789 1.00 93.00 68 LYS A C 1
ATOM 508 O O . LYS A 1 68 ? -4.462 -2.103 14.759 1.00 93.00 68 LYS A O 1
ATOM 513 N N . GLY A 1 69 ? -6.308 -3.060 13.915 1.00 93.94 69 GLY A N 1
ATOM 514 C CA . GLY A 1 69 ? -6.935 -3.364 15.209 1.00 93.94 69 GLY A CA 1
ATOM 515 C C . GLY A 1 69 ? -7.532 -2.161 15.948 1.00 93.94 69 GLY A C 1
ATOM 516 O O . GLY A 1 69 ? -8.072 -2.344 17.034 1.00 93.94 69 GLY A O 1
ATOM 517 N N . LYS A 1 70 ? -7.463 -0.951 15.376 1.00 96.38 70 LYS A N 1
ATOM 518 C CA . LYS A 1 70 ? -8.037 0.265 15.975 1.00 96.38 70 LYS A CA 1
ATOM 519 C C . LYS A 1 70 ? -9.439 0.547 15.443 1.00 96.38 70 LYS A C 1
ATOM 521 O O . LYS A 1 70 ? -10.361 0.762 16.221 1.00 96.38 70 LYS A O 1
ATOM 526 N N . SER A 1 71 ? -9.604 0.515 14.124 1.00 94.81 71 SER A N 1
ATOM 527 C CA . SER A 1 71 ? -10.886 0.743 13.452 1.00 94.81 71 SER A CA 1
ATOM 528 C C . SER A 1 71 ? -10.861 0.201 12.017 1.00 94.81 71 SER A C 1
ATOM 530 O O . SER A 1 71 ? -9.777 0.014 11.459 1.00 94.81 71 SER A O 1
ATOM 532 N N . PRO A 1 72 ? -12.027 -0.026 11.384 1.00 95.56 72 PRO A N 1
ATOM 533 C CA . PRO A 1 72 ? -12.096 -0.274 9.946 1.00 95.56 72 PRO A CA 1
ATOM 534 C C . PRO A 1 72 ? -11.484 0.888 9.149 1.00 95.56 72 PRO A C 1
ATOM 536 O O . PRO A 1 72 ? -11.621 2.048 9.538 1.00 95.56 72 PRO A O 1
ATOM 539 N N . VAL A 1 73 ? -10.824 0.576 8.031 1.00 95.56 73 VAL A N 1
ATOM 540 C CA . VAL A 1 73 ? -10.170 1.556 7.148 1.00 95.56 73 VAL A CA 1
ATOM 541 C C . VAL A 1 73 ? -10.786 1.466 5.757 1.00 95.56 73 VAL A C 1
ATOM 543 O O . VAL A 1 73 ? -10.923 0.374 5.209 1.00 95.56 73 VAL A O 1
ATOM 546 N N . VAL A 1 74 ? -11.127 2.617 5.176 1.00 95.62 74 VAL A N 1
ATOM 547 C CA . VAL A 1 74 ? -11.573 2.740 3.782 1.00 95.62 74 VAL A 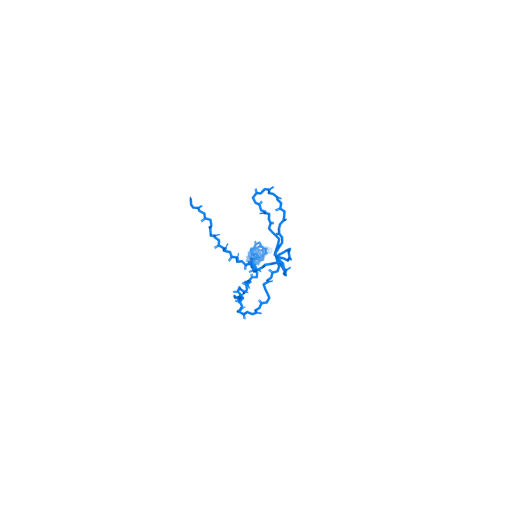CA 1
ATOM 548 C C . VAL A 1 74 ? -10.478 3.448 2.992 1.00 95.62 74 VAL A C 1
ATOM 550 O O . VAL A 1 74 ? -10.056 4.540 3.369 1.00 95.62 74 VAL A O 1
ATOM 553 N N . LEU A 1 75 ? -10.022 2.833 1.899 1.00 93.62 75 LEU A N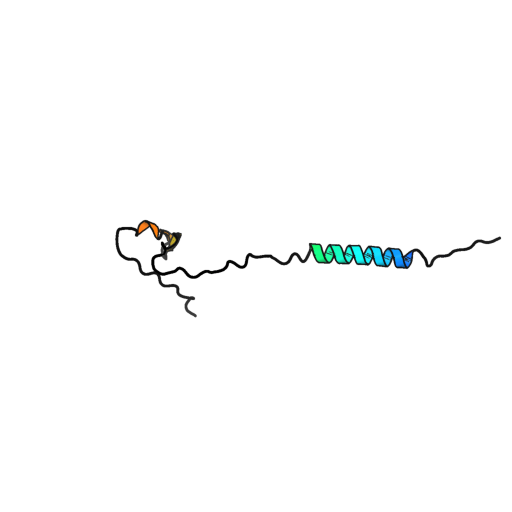 1
ATOM 554 C CA . LEU A 1 75 ? -9.006 3.397 1.013 1.00 93.62 75 LEU A CA 1
ATOM 555 C C . LEU A 1 75 ? -9.653 3.877 -0.287 1.00 93.62 75 LEU A C 1
ATOM 557 O O . LEU A 1 75 ? -10.327 3.104 -0.966 1.00 93.62 75 LEU A O 1
ATOM 561 N N . VAL A 1 76 ? -9.429 5.143 -0.641 1.00 93.56 76 VAL A N 1
ATOM 562 C CA . VAL A 1 76 ? -9.969 5.749 -1.864 1.00 93.56 76 VAL A CA 1
ATOM 563 C C . VAL A 1 76 ? -8.819 6.251 -2.731 1.00 93.56 76 VAL A C 1
ATOM 565 O O . VAL A 1 76 ? -8.072 7.139 -2.325 1.00 93.56 76 VAL A O 1
ATOM 568 N N . PHE A 1 77 ? -8.681 5.688 -3.932 1.00 89.75 77 PHE A N 1
ATOM 569 C CA . PHE A 1 77 ? -7.704 6.135 -4.924 1.00 89.75 77 PHE A CA 1
ATOM 570 C C . PHE A 1 77 ? -8.331 7.192 -5.836 1.00 89.75 77 PHE A C 1
ATOM 572 O O . PHE A 1 77 ? -9.231 6.887 -6.618 1.00 89.75 77 PHE A O 1
ATOM 579 N N . TYR A 1 78 ? -7.828 8.424 -5.769 1.00 89.75 78 TYR A N 1
ATOM 580 C CA . TYR A 1 78 ? -8.194 9.500 -6.690 1.00 89.75 78 TYR A CA 1
ATOM 581 C C . TYR A 1 78 ? -7.099 9.694 -7.739 1.00 89.75 78 TYR A C 1
ATOM 583 O O . TYR A 1 78 ? -5.914 9.637 -7.426 1.00 89.75 78 TYR A O 1
ATOM 591 N N . ARG A 1 79 ? -7.486 9.963 -8.990 1.00 84.62 79 ARG A N 1
ATOM 592 C CA . ARG A 1 79 ? -6.549 10.178 -10.111 1.00 84.62 79 ARG A CA 1
ATOM 593 C C . ARG A 1 79 ? -6.059 11.635 -10.233 1.00 84.62 79 ARG A C 1
ATOM 595 O O . ARG A 1 79 ? -5.536 12.003 -11.276 1.00 84.62 79 ARG A O 1
ATOM 602 N N . GLY A 1 80 ? -6.208 12.433 -9.170 1.00 76.50 80 GLY A N 1
ATOM 603 C CA . GLY A 1 80 ? -5.955 13.880 -9.161 1.00 76.50 80 GLY A CA 1
ATOM 604 C C . GLY A 1 80 ? -7.151 14.710 -9.652 1.00 76.50 80 GLY A C 1
ATOM 605 O O . GLY A 1 80 ? -8.008 14.202 -10.373 1.00 76.50 80 GLY A O 1
ATOM 606 N N . TYR A 1 81 ? -7.220 15.970 -9.213 1.00 62.19 81 TYR A N 1
ATOM 607 C CA . TYR A 1 81 ? -8.122 17.005 -9.741 1.00 62.19 81 TYR A CA 1
ATOM 608 C C . TYR A 1 81 ? -7.394 17.782 -10.851 1.00 62.19 81 TYR A C 1
ATOM 610 O O . TYR A 1 81 ? -6.178 17.963 -10.761 1.00 62.19 81 TYR A O 1
ATOM 618 N N . TRP A 1 82 ? -8.137 18.184 -11.885 1.00 65.44 82 TRP A N 1
ATOM 619 C CA . TRP A 1 82 ? -7.678 19.022 -13.002 1.00 65.44 82 TRP A CA 1
ATOM 620 C C . TRP A 1 82 ? -7.553 20.498 -12.619 1.00 65.44 82 TRP A C 1
ATOM 622 O O . TRP A 1 82 ? -8.282 20.937 -11.698 1.00 65.44 82 TRP A O 1
#

pLDDT: mean 80.32, std 16.87, range [39.28, 97.81]